Protein AF-A0A5J4NT17-F1 (afdb_monomer_lite)

Organism: NCBI:txid34504

Radius of gyration: 33.92 Å; chains: 1; bounding box: 91×60×101 Å

Foldseek 3Di:
DDDDDDDDDDDDDDDDDDDDDDDDDDDDDDDDDDPPPPDPDVPPPPPPPPPVVVVVVVVVPVVPPDDPPDDDDPVVVVVVVVVNVVVVVVVVVVVVVVVLVVLQVPQPPSPDPPDDHDDSVRSVVSSVVVVVVVVVVVVVVVVVVVVVVVVVVVVVVVVVPDPPPPPPDDDD

Structure (mmCIF, N/CA/C/O backbone):
data_AF-A0A5J4NT17-F1
#
_entry.id   AF-A0A5J4NT17-F1
#
loop_
_atom_site.group_PDB
_atom_site.id
_atom_site.type_symbol
_atom_site.label_atom_id
_atom_site.label_alt_id
_atom_site.label_comp_id
_atom_site.label_asym_id
_atom_site.label_entity_id
_atom_site.label_seq_id
_atom_site.pdbx_PDB_ins_code
_atom_site.Cartn_x
_atom_site.Cartn_y
_atom_site.Cartn_z
_atom_site.occupancy
_atom_site.B_iso_or_equiv
_atom_site.auth_seq_id
_atom_site.auth_comp_id
_atom_site.auth_asym_id
_atom_site.auth_atom_id
_atom_site.pdbx_PDB_model_num
ATOM 1 N N . MET A 1 1 ? 40.752 -12.522 27.150 1.00 41.06 1 MET A N 1
ATOM 2 C CA . MET A 1 1 ? 39.729 -13.288 27.891 1.00 41.06 1 MET A CA 1
ATOM 3 C C . MET A 1 1 ? 38.461 -13.292 27.055 1.00 41.06 1 MET A C 1
ATOM 5 O O . MET A 1 1 ? 37.866 -12.241 26.882 1.00 41.06 1 MET A O 1
ATOM 9 N N . ILE A 1 2 ? 38.124 -14.433 26.456 1.00 37.88 2 ILE A N 1
ATOM 10 C CA . ILE A 1 2 ? 36.914 -14.644 25.646 1.00 37.88 2 ILE A CA 1
ATOM 11 C C . ILE A 1 2 ? 36.191 -15.831 26.295 1.00 37.88 2 ILE A C 1
ATOM 13 O O . ILE A 1 2 ? 36.849 -16.858 26.473 1.00 37.88 2 ILE A O 1
ATOM 17 N N . PRO A 1 3 ? 34.910 -15.738 26.691 1.00 46.84 3 PRO A N 1
ATOM 18 C CA . PRO A 1 3 ? 34.204 -16.893 27.223 1.00 46.84 3 PRO A CA 1
ATOM 19 C C . PRO A 1 3 ? 33.578 -17.723 26.093 1.00 46.84 3 PRO A C 1
ATOM 21 O O . PRO A 1 3 ? 32.807 -17.216 25.278 1.00 46.84 3 PRO A O 1
ATOM 24 N N . SER A 1 4 ? 33.925 -19.011 26.073 1.00 40.97 4 SER A N 1
ATOM 25 C CA . SER A 1 4 ? 33.299 -20.056 25.259 1.00 40.97 4 SER A CA 1
ATOM 26 C C . SER A 1 4 ? 31.875 -20.339 25.739 1.00 40.97 4 SER A C 1
ATOM 28 O O . SER A 1 4 ? 31.669 -20.655 26.909 1.00 40.97 4 SER A O 1
ATOM 30 N N . PHE A 1 5 ? 30.908 -20.301 24.823 1.00 43.22 5 PHE A N 1
ATOM 31 C CA . PHE A 1 5 ? 29.560 -20.822 25.045 1.00 43.22 5 PHE A CA 1
ATOM 32 C C . PHE A 1 5 ? 29.477 -22.269 24.548 1.00 43.22 5 PHE A C 1
ATOM 34 O O . PHE A 1 5 ? 29.705 -22.553 23.372 1.00 43.22 5 PHE A O 1
ATOM 41 N N . GLY A 1 6 ? 29.175 -23.184 25.469 1.00 38.84 6 GLY A N 1
ATOM 42 C CA . GLY A 1 6 ? 28.921 -24.592 25.182 1.00 38.84 6 GLY A CA 1
ATOM 43 C C . GLY A 1 6 ? 27.590 -24.785 24.455 1.00 38.84 6 GLY A C 1
ATOM 44 O O . GLY A 1 6 ? 26.571 -24.216 24.840 1.00 38.84 6 GLY A O 1
ATOM 45 N N . SER A 1 7 ? 27.605 -25.602 23.404 1.00 39.50 7 SER A N 1
ATOM 46 C CA . SER A 1 7 ? 26.398 -26.090 22.734 1.00 39.50 7 SER A CA 1
ATOM 47 C C . SER A 1 7 ? 25.843 -27.294 23.492 1.00 39.50 7 SER A C 1
ATOM 49 O O . SER A 1 7 ? 26.513 -28.318 23.591 1.00 39.50 7 SER A O 1
ATOM 51 N N . SER A 1 8 ? 24.614 -27.178 23.996 1.00 43.19 8 SER A N 1
ATOM 52 C CA . SER A 1 8 ? 23.812 -28.300 24.486 1.00 43.19 8 SER A CA 1
ATOM 53 C C . SER A 1 8 ? 22.648 -28.498 23.517 1.00 43.19 8 SER A C 1
ATOM 55 O O . SER A 1 8 ? 21.727 -27.686 23.463 1.00 43.19 8 SER A O 1
ATOM 57 N N . THR A 1 9 ? 22.731 -29.531 22.681 1.00 48.59 9 THR A N 1
ATOM 58 C CA . THR A 1 9 ? 21.659 -29.962 21.774 1.00 48.59 9 THR A CA 1
ATOM 59 C C . THR A 1 9 ? 20.947 -31.150 22.415 1.00 48.59 9 THR A C 1
ATOM 61 O O . THR A 1 9 ? 21.369 -32.293 22.278 1.00 48.59 9 THR A O 1
ATOM 64 N N . GLY A 1 10 ? 19.870 -30.871 23.148 1.00 40.19 10 GLY A N 1
ATOM 65 C CA . GLY A 1 10 ? 18.915 -31.869 23.628 1.00 40.19 10 GLY A CA 1
ATOM 66 C C . GLY A 1 10 ? 17.631 -31.777 22.811 1.00 40.19 10 GLY A C 1
ATOM 67 O O . GLY A 1 10 ? 16.759 -30.970 23.117 1.00 40.19 10 GLY A O 1
ATOM 68 N N . PHE A 1 11 ? 17.529 -32.573 21.747 1.00 38.88 11 PHE A N 1
ATOM 69 C CA . PHE A 1 11 ? 16.287 -32.769 20.998 1.00 38.88 11 PHE A CA 1
ATOM 70 C C . PHE A 1 11 ? 15.377 -33.690 21.826 1.00 38.88 11 PHE A C 1
ATOM 72 O O . PHE A 1 11 ? 15.579 -34.903 21.864 1.00 38.88 11 PHE A O 1
ATOM 79 N N . GLN A 1 12 ? 14.405 -33.116 22.540 1.00 48.41 12 GLN A N 1
ATOM 80 C CA . GLN A 1 12 ? 13.379 -33.889 23.239 1.00 48.41 12 GLN A CA 1
ATOM 81 C C . GLN A 1 12 ? 12.302 -34.331 22.239 1.00 48.41 12 GLN A C 1
ATOM 83 O O . GLN A 1 12 ? 11.678 -33.523 21.555 1.00 48.41 12 GLN A O 1
ATOM 88 N N . GLN A 1 13 ? 12.111 -35.641 22.171 1.00 49.94 13 GLN A N 1
ATOM 89 C CA . GLN A 1 13 ? 11.176 -36.356 21.317 1.00 49.94 13 GLN A CA 1
ATOM 90 C C . GLN A 1 13 ? 9.753 -36.256 21.895 1.00 49.94 13 GLN A C 1
ATOM 92 O O . GLN A 1 13 ? 9.500 -36.770 22.986 1.00 49.94 13 GLN A O 1
ATOM 97 N N . LEU A 1 14 ? 8.828 -35.588 21.192 1.00 46.81 14 LEU A N 1
ATOM 98 C CA . LEU A 1 14 ? 7.400 -35.653 21.521 1.00 46.81 14 LEU A CA 1
ATOM 99 C C . LEU A 1 14 ? 6.862 -37.022 21.090 1.00 46.81 14 LEU A C 1
ATOM 101 O O . LEU A 1 14 ? 6.978 -37.406 19.930 1.00 46.81 14 LEU A O 1
ATOM 105 N N . LYS A 1 15 ? 6.313 -37.756 22.058 1.00 52.69 15 LYS A N 1
ATOM 106 C CA . LYS A 1 15 ? 5.577 -39.001 21.854 1.00 52.69 15 LYS A CA 1
ATOM 107 C C . LYS A 1 15 ? 4.127 -38.661 21.526 1.00 52.69 15 LYS A C 1
ATOM 109 O O . LYS A 1 15 ? 3.485 -37.937 22.287 1.00 52.69 15 LYS A O 1
ATOM 114 N N . ASP A 1 16 ? 3.631 -39.219 20.432 1.00 38.69 16 ASP A N 1
ATOM 115 C CA . ASP A 1 16 ? 2.225 -39.169 20.056 1.00 38.69 16 ASP A CA 1
ATOM 116 C C . ASP A 1 16 ? 1.387 -39.880 21.129 1.00 38.69 16 ASP A C 1
ATOM 118 O O . ASP A 1 16 ? 1.584 -41.062 21.419 1.00 38.69 16 ASP A O 1
ATOM 122 N N . THR A 1 17 ? 0.492 -39.132 21.776 1.00 49.88 17 THR A N 1
ATOM 123 C CA . THR A 1 17 ? -0.528 -39.683 22.675 1.00 49.88 17 THR A CA 1
ATOM 124 C C . THR A 1 17 ? -1.830 -39.779 21.894 1.00 49.88 17 THR A C 1
ATOM 126 O O . THR A 1 17 ? -2.500 -38.774 21.663 1.00 49.88 17 THR A O 1
ATOM 129 N N . GLU A 1 18 ? -2.158 -40.996 21.477 1.00 41.50 18 GLU A N 1
ATOM 130 C CA . GLU A 1 18 ? -3.448 -41.384 20.907 1.00 41.50 18 GLU A CA 1
ATOM 131 C C . GLU A 1 18 ? -4.585 -41.103 21.913 1.00 41.50 18 GLU A C 1
ATOM 133 O O . GLU A 1 18 ? -4.527 -41.541 23.065 1.00 41.50 18 GLU A O 1
ATOM 138 N N . LEU A 1 19 ? -5.632 -40.386 21.486 1.00 43.59 19 LEU A N 1
ATOM 139 C CA . LEU A 1 19 ? -6.874 -40.207 22.250 1.00 43.59 19 LEU A CA 1
ATOM 140 C C . LEU A 1 19 ? -7.913 -41.258 21.814 1.00 43.59 19 LEU A C 1
ATOM 142 O O . LEU A 1 19 ? -8.090 -41.463 20.612 1.00 43.59 19 LEU A O 1
ATOM 146 N N . PRO A 1 20 ? -8.635 -41.911 22.745 1.00 43.12 20 PRO A N 1
ATOM 147 C CA . PRO A 1 20 ? -9.583 -42.964 22.402 1.00 43.12 20 PRO A CA 1
ATOM 148 C C . PRO A 1 20 ? -10.880 -42.401 21.804 1.00 43.12 20 PRO A C 1
ATOM 150 O O . PRO A 1 20 ? -11.446 -41.419 22.287 1.00 43.12 20 PRO A O 1
ATOM 153 N N . ALA A 1 21 ? -11.369 -43.080 20.766 1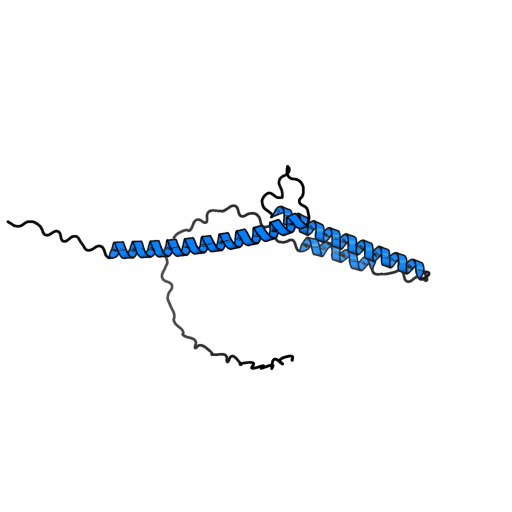.00 45.88 21 ALA A N 1
ATOM 154 C CA . ALA A 1 21 ? -12.641 -42.816 20.108 1.00 45.88 21 ALA A CA 1
ATOM 155 C C . ALA A 1 21 ? -13.826 -43.037 21.068 1.00 45.88 21 ALA A C 1
ATOM 157 O O . ALA A 1 21 ? -14.189 -44.168 21.388 1.00 45.88 21 ALA A O 1
ATOM 158 N N . GLY A 1 22 ? -14.439 -41.941 21.518 1.00 42.19 22 GLY A N 1
ATOM 159 C CA . GLY A 1 22 ? -15.704 -41.939 22.248 1.00 42.19 22 GLY A CA 1
ATOM 160 C C . GLY A 1 22 ? -16.878 -41.728 21.297 1.00 42.19 22 GLY A C 1
ATOM 161 O O . GLY A 1 22 ? -17.161 -40.602 20.893 1.00 42.19 22 GLY A O 1
ATOM 162 N N . ASN A 1 23 ? -17.572 -42.812 20.954 1.00 51.38 23 ASN A N 1
ATOM 163 C CA . ASN A 1 23 ? -18.850 -42.768 20.250 1.00 51.38 23 ASN A CA 1
ATOM 164 C C . ASN A 1 23 ? -19.937 -42.222 21.187 1.00 51.38 23 ASN A C 1
ATOM 166 O O . ASN A 1 23 ? -20.480 -42.964 22.003 1.00 51.38 23 ASN A O 1
ATOM 170 N N . HIS A 1 24 ? -20.303 -40.951 21.032 1.00 51.41 24 HIS A N 1
ATOM 171 C CA . HIS A 1 24 ? -21.536 -40.411 21.598 1.00 51.41 24 HIS A CA 1
ATOM 172 C C . HIS A 1 24 ? -22.412 -39.861 20.478 1.00 51.41 24 HIS A C 1
ATOM 174 O O . HIS A 1 24 ? -22.166 -38.797 19.916 1.00 51.41 24 HIS A O 1
ATOM 180 N N . SER A 1 25 ? -23.441 -40.642 20.153 1.00 46.56 25 SER A N 1
ATOM 181 C CA . SER A 1 25 ? -24.592 -40.202 19.375 1.00 46.56 25 SER A CA 1
ATOM 182 C C . SER A 1 25 ? -25.277 -39.073 20.148 1.00 46.56 25 SER A C 1
ATOM 184 O O . SER A 1 25 ? -25.782 -39.300 21.247 1.00 46.56 25 SER A O 1
ATOM 186 N N . VAL A 1 26 ? -25.251 -37.855 19.607 1.00 48.09 26 VAL A N 1
ATOM 187 C CA . VAL A 1 26 ? -26.015 -36.719 20.130 1.00 48.09 26 VAL A CA 1
ATOM 188 C C . VAL A 1 26 ? -26.944 -36.244 19.017 1.00 48.09 26 VAL A C 1
ATOM 190 O O . VAL A 1 26 ? -26.509 -35.689 18.011 1.00 48.09 26 VAL A O 1
ATOM 193 N N . GLU A 1 27 ? -28.227 -36.534 19.212 1.00 41.84 27 GLU A N 1
ATOM 194 C CA . GLU A 1 27 ? -29.380 -36.032 18.462 1.00 41.84 27 GLU A CA 1
ATOM 195 C C . GLU A 1 27 ? -29.300 -34.515 18.180 1.00 41.84 27 GLU A C 1
ATOM 197 O O . GLU A 1 27 ? -29.037 -33.736 19.105 1.00 41.84 27 GLU A O 1
ATOM 202 N N . PRO A 1 28 ? -29.601 -34.044 16.955 1.00 42.25 28 PRO A N 1
ATOM 203 C CA . PRO A 1 28 ? -29.708 -32.619 16.685 1.00 42.25 28 PRO A CA 1
ATOM 204 C C . PRO A 1 28 ? -31.092 -32.102 17.111 1.00 42.25 28 PRO A C 1
ATOM 206 O O . PRO A 1 28 ? -32.076 -32.228 16.382 1.00 42.25 28 PRO A O 1
ATOM 209 N N . ARG A 1 29 ? -31.178 -31.455 18.282 1.00 41.91 29 ARG A N 1
ATOM 210 C CA . ARG A 1 29 ? -32.348 -30.627 18.631 1.00 41.91 29 ARG A CA 1
ATOM 211 C C . ARG A 1 29 ? -32.432 -29.432 17.678 1.00 41.91 29 ARG A C 1
ATOM 213 O O . ARG A 1 29 ? -31.475 -28.680 17.512 1.00 41.91 29 ARG A O 1
ATOM 220 N N . VAL A 1 30 ? -33.615 -29.255 17.099 1.00 48.38 30 VAL A N 1
ATOM 221 C CA . VAL A 1 30 ? -34.020 -28.152 16.220 1.00 48.38 30 VAL A CA 1
ATOM 222 C C . VAL A 1 30 ? -33.757 -26.800 16.897 1.00 48.38 30 VAL A C 1
ATOM 224 O O . VAL A 1 30 ? -34.441 -26.436 17.853 1.00 48.38 30 VAL A O 1
ATOM 227 N N . ALA A 1 31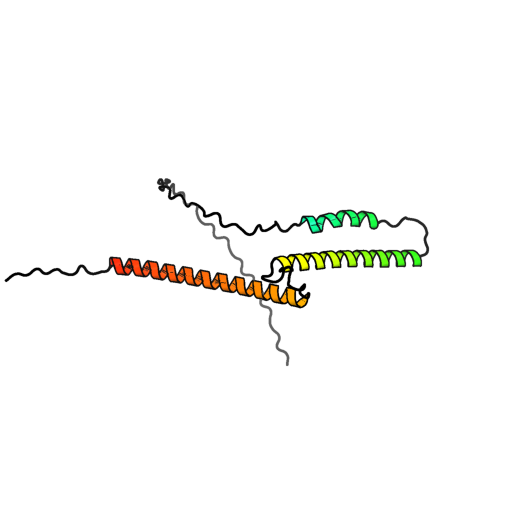 ? -32.771 -26.050 16.401 1.00 46.12 31 ALA A N 1
ATOM 228 C CA . ALA A 1 31 ? -32.549 -24.660 16.779 1.00 46.12 31 ALA A CA 1
ATOM 229 C C . ALA A 1 31 ? -33.381 -23.749 15.866 1.00 46.12 31 ALA A C 1
ATOM 231 O O . ALA A 1 31 ? -33.189 -23.688 14.653 1.00 46.12 31 ALA A O 1
ATOM 232 N N . THR A 1 32 ? -34.337 -23.062 16.481 1.00 51.50 32 THR A N 1
ATOM 233 C CA . THR A 1 32 ? -35.174 -22.006 15.912 1.00 51.50 32 THR A CA 1
ATOM 234 C C . THR A 1 32 ? -34.340 -20.940 15.200 1.00 51.50 32 THR A C 1
ATOM 236 O O . THR A 1 32 ? -33.400 -20.390 15.774 1.00 51.50 32 THR A O 1
ATOM 239 N N . GLY A 1 33 ? -34.708 -20.640 13.953 1.00 46.50 33 GLY A N 1
ATOM 240 C CA . GLY A 1 33 ? -34.017 -19.683 13.099 1.00 46.50 33 GLY A CA 1
ATOM 241 C C . GLY A 1 33 ? -34.115 -18.244 13.602 1.00 46.50 33 GLY A C 1
ATOM 242 O O . GLY A 1 33 ? -35.182 -17.637 13.577 1.00 46.50 33 GLY A O 1
ATOM 243 N N . LEU A 1 34 ? -32.969 -17.674 13.967 1.00 43.69 34 LEU A N 1
ATOM 2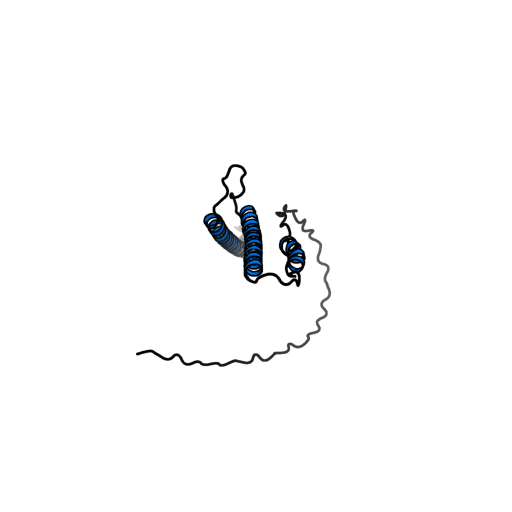44 C CA . LEU A 1 34 ? -32.736 -16.239 13.874 1.00 43.69 34 LEU A CA 1
ATOM 245 C C . LEU A 1 34 ? -32.030 -15.992 12.542 1.00 43.69 34 LEU A C 1
ATOM 247 O O . LEU A 1 34 ? -30.871 -16.355 12.360 1.00 43.69 34 LEU A O 1
ATOM 251 N N . GLN A 1 35 ? -32.756 -15.418 11.585 1.00 40.91 35 GLN A N 1
ATOM 252 C CA . GLN A 1 35 ? -32.178 -14.964 10.326 1.00 40.91 35 GLN A CA 1
ATOM 253 C C . GLN A 1 35 ? -31.274 -13.764 10.622 1.00 40.91 35 GLN A C 1
ATOM 255 O O . GLN A 1 35 ? -31.745 -12.643 10.800 1.00 40.91 35 GLN A O 1
ATOM 260 N N . THR A 1 36 ? -29.965 -13.995 10.701 1.00 44.56 36 THR A N 1
ATOM 261 C CA . THR A 1 36 ? -28.975 -12.920 10.676 1.00 44.56 36 THR A CA 1
ATOM 262 C C . THR A 1 36 ? -28.966 -12.340 9.266 1.00 44.56 36 THR A C 1
ATOM 264 O O . THR A 1 36 ? -28.314 -12.866 8.366 1.00 44.56 36 THR A O 1
ATOM 267 N N . THR A 1 37 ? -29.722 -11.267 9.038 1.00 49.25 37 THR A N 1
ATOM 268 C CA . THR A 1 37 ? -29.598 -10.483 7.809 1.00 49.25 37 THR A CA 1
ATOM 269 C C . THR A 1 37 ? -28.221 -9.830 7.819 1.00 49.25 37 THR A C 1
ATOM 271 O O . THR A 1 37 ? -28.003 -8.824 8.495 1.00 49.25 37 THR A O 1
ATOM 274 N N . ALA A 1 38 ? -27.269 -10.442 7.116 1.00 46.16 38 ALA A N 1
ATOM 275 C CA . ALA A 1 38 ? -25.956 -9.870 6.885 1.00 46.16 38 ALA A CA 1
ATOM 276 C C . ALA A 1 38 ? -26.137 -8.536 6.151 1.00 46.16 38 ALA A C 1
ATOM 278 O O . ALA A 1 38 ? -26.470 -8.506 4.964 1.00 46.16 38 ALA A O 1
ATOM 279 N N . LEU A 1 39 ? -25.951 -7.429 6.872 1.00 46.53 39 LEU A N 1
ATOM 280 C CA . LEU A 1 39 ? -25.812 -6.114 6.267 1.00 46.53 39 LEU A CA 1
ATOM 281 C C . LEU A 1 39 ? -24.640 -6.200 5.292 1.00 46.53 39 LEU A C 1
ATOM 283 O O . LEU A 1 39 ? -23.507 -6.494 5.678 1.00 46.53 39 LEU A O 1
ATOM 287 N N . LYS A 1 40 ? -24.957 -6.016 4.011 1.00 48.25 40 LYS A N 1
ATOM 288 C CA . LYS A 1 40 ? -24.020 -5.984 2.895 1.00 48.25 40 LYS A CA 1
ATOM 289 C C . LYS A 1 40 ? -23.140 -4.745 3.078 1.00 48.25 40 LYS A C 1
ATOM 291 O O . LYS A 1 40 ? -23.429 -3.690 2.533 1.00 48.25 40 LYS A O 1
ATOM 296 N N . LEU A 1 41 ? -22.115 -4.849 3.920 1.00 47.38 41 LEU A N 1
ATOM 297 C CA . LEU A 1 41 ? -21.031 -3.879 3.932 1.00 47.38 41 LEU A CA 1
ATOM 298 C C . LEU A 1 41 ? -20.414 -3.933 2.540 1.00 47.38 41 LEU A C 1
ATOM 300 O O . LEU A 1 41 ? -19.965 -5.001 2.113 1.00 47.38 41 LEU A O 1
ATOM 304 N N . ASP A 1 42 ? -20.455 -2.809 1.829 1.00 49.50 42 ASP A N 1
ATOM 305 C CA . ASP A 1 42 ? -19.729 -2.617 0.583 1.00 49.50 42 ASP A CA 1
ATOM 306 C C . ASP A 1 42 ? -18.253 -2.871 0.869 1.00 49.50 42 ASP A C 1
ATOM 308 O O . ASP A 1 42 ? -17.515 -2.032 1.386 1.00 49.50 42 ASP A O 1
ATOM 312 N N . HIS A 1 43 ? -17.847 -4.110 0.623 1.00 46.62 43 HIS A N 1
ATOM 313 C CA . HIS A 1 43 ? -16.489 -4.543 0.838 1.00 46.62 43 HIS A CA 1
ATOM 314 C C . HIS A 1 43 ? -15.637 -3.757 -0.162 1.00 46.62 43 HIS A C 1
ATOM 316 O O . HIS A 1 43 ? -15.963 -3.782 -1.357 1.00 46.62 43 HIS A O 1
ATOM 322 N N . PRO A 1 44 ? -14.546 -3.082 0.258 1.00 52.88 44 PRO A N 1
ATOM 323 C CA . PRO A 1 44 ? -13.570 -2.605 -0.705 1.00 52.88 44 PRO A CA 1
ATOM 324 C C . PRO A 1 44 ? -13.219 -3.817 -1.555 1.00 52.88 44 PRO A C 1
ATOM 326 O O . PRO A 1 44 ? -12.884 -4.883 -1.022 1.00 52.88 44 PRO A O 1
ATOM 329 N N . THR A 1 45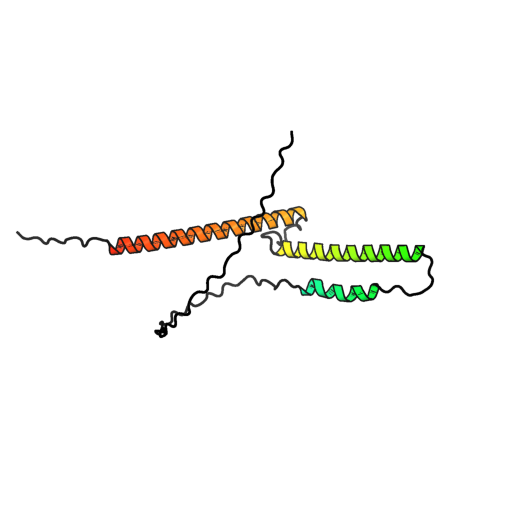 ? -13.452 -3.693 -2.862 1.00 55.03 45 THR A N 1
ATOM 330 C CA . THR A 1 45 ? -13.181 -4.763 -3.811 1.00 55.03 45 THR A CA 1
ATOM 331 C C . THR A 1 45 ? -11.677 -4.949 -3.783 1.00 55.03 45 THR A C 1
ATOM 333 O O . THR A 1 45 ? -10.944 -4.253 -4.482 1.00 55.03 45 THR A O 1
ATOM 336 N N . TRP A 1 46 ? -11.208 -5.847 -2.920 1.00 42.59 46 TRP A N 1
ATOM 337 C CA . TRP A 1 46 ? -9.871 -6.390 -2.997 1.00 42.59 46 TRP A CA 1
ATOM 338 C C . TRP A 1 46 ? -9.798 -7.008 -4.382 1.00 42.59 46 TRP A C 1
ATOM 340 O O . TRP A 1 46 ? -10.314 -8.104 -4.603 1.00 42.59 46 TRP A O 1
ATOM 350 N N . ARG A 1 47 ? -9.241 -6.275 -5.356 1.00 55.22 47 ARG A N 1
ATOM 351 C CA . ARG A 1 47 ? -8.850 -6.915 -6.605 1.00 55.22 47 ARG A CA 1
ATOM 352 C C . ARG A 1 47 ? -7.920 -8.046 -6.178 1.00 55.22 47 ARG A C 1
ATOM 354 O O . ARG A 1 47 ? -6.958 -7.766 -5.456 1.00 55.22 47 ARG A O 1
ATOM 361 N N . PRO A 1 48 ? -8.224 -9.305 -6.537 1.00 52.41 48 PRO A N 1
ATOM 362 C CA . PRO A 1 48 ? -7.340 -10.412 -6.227 1.00 52.41 48 PRO A CA 1
ATOM 363 C C . PRO A 1 48 ? -5.930 -10.027 -6.660 1.00 52.41 48 PRO A C 1
ATOM 365 O O . PRO A 1 48 ? -5.765 -9.511 -7.765 1.00 52.41 48 PRO A O 1
ATOM 368 N N . PHE A 1 49 ? -4.942 -10.217 -5.780 1.00 53.50 49 PHE A N 1
ATOM 369 C CA . PHE A 1 49 ? -3.535 -9.979 -6.094 1.00 53.50 49 PHE A CA 1
ATOM 370 C C . PHE A 1 49 ? -3.215 -10.675 -7.421 1.00 53.50 49 PHE A C 1
ATOM 372 O O . PHE A 1 49 ? -3.169 -11.907 -7.498 1.00 53.50 49 PHE A O 1
ATOM 379 N N . GLN A 1 50 ? -3.097 -9.877 -8.484 1.00 54.56 50 GLN A N 1
ATOM 380 C CA . GLN A 1 50 ? -3.097 -10.365 -9.852 1.00 54.56 50 GLN A CA 1
ATOM 381 C C . GLN A 1 50 ? -1.713 -10.928 -10.161 1.00 54.56 50 GLN A C 1
ATOM 383 O O . GLN A 1 50 ? -0.855 -10.267 -10.744 1.00 54.56 50 GLN A O 1
ATOM 388 N N . LYS A 1 51 ? -1.498 -12.193 -9.775 1.00 50.78 51 LYS A N 1
ATOM 389 C CA . LYS A 1 51 ? -0.318 -12.981 -10.163 1.00 50.78 51 LYS A CA 1
ATOM 390 C C . LYS A 1 51 ? -0.110 -12.988 -11.682 1.00 50.78 51 LYS A C 1
ATOM 392 O O . LYS A 1 51 ? 1.003 -13.241 -12.133 1.00 50.78 51 LYS A O 1
ATOM 397 N N . ASP A 1 52 ? -1.127 -12.677 -12.478 1.00 52.00 52 ASP A N 1
ATOM 398 C CA . ASP A 1 52 ? -1.036 -12.687 -13.939 1.00 52.00 52 ASP A CA 1
ATOM 399 C C . ASP A 1 52 ? -0.146 -11.572 -14.506 1.00 52.00 52 ASP A C 1
ATOM 401 O O . ASP A 1 52 ? 0.409 -11.739 -15.595 1.00 52.00 52 ASP A O 1
ATOM 405 N N . HIS A 1 53 ? 0.082 -10.479 -13.765 1.00 54.03 53 HIS A N 1
ATOM 406 C CA . HIS A 1 53 ? 0.954 -9.401 -14.246 1.00 54.03 53 HIS A CA 1
ATOM 407 C C . HIS A 1 53 ? 2.431 -9.835 -14.299 1.00 54.03 53 HIS A C 1
ATOM 409 O O . HIS A 1 53 ? 3.156 -9.472 -15.223 1.00 54.03 53 HIS A O 1
ATOM 415 N N . VAL A 1 54 ? 2.859 -10.705 -13.377 1.00 52.81 54 VAL A N 1
ATOM 416 C CA . VAL A 1 54 ? 4.231 -11.247 -13.349 1.00 52.81 54 VAL A CA 1
ATOM 417 C C . VAL A 1 54 ? 4.442 -12.431 -14.307 1.00 52.81 54 VAL A C 1
ATOM 419 O O . VAL A 1 54 ? 5.573 -12.693 -14.712 1.00 52.81 54 VAL A O 1
ATOM 422 N N . HIS A 1 55 ? 3.380 -13.126 -14.737 1.00 46.25 55 HIS A N 1
ATOM 423 C CA . HIS A 1 55 ? 3.497 -14.330 -15.581 1.00 46.25 55 HIS A CA 1
ATOM 424 C C . HIS A 1 55 ? 3.413 -14.069 -17.094 1.00 46.25 55 HIS A C 1
ATOM 426 O O . HIS A 1 55 ? 3.878 -14.902 -17.876 1.00 46.25 55 HIS A O 1
ATOM 432 N N . SER A 1 56 ? 2.882 -12.923 -17.538 1.00 50.03 56 SER A N 1
ATOM 433 C CA . SER A 1 56 ? 2.823 -12.590 -18.973 1.00 50.03 56 SER A CA 1
ATOM 434 C C . SER A 1 56 ? 4.215 -12.306 -19.565 1.00 50.03 56 SER A C 1
ATOM 436 O O . SER A 1 56 ? 4.554 -12.767 -20.657 1.00 50.03 56 SER A O 1
ATOM 438 N N . HIS A 1 57 ? 5.095 -11.647 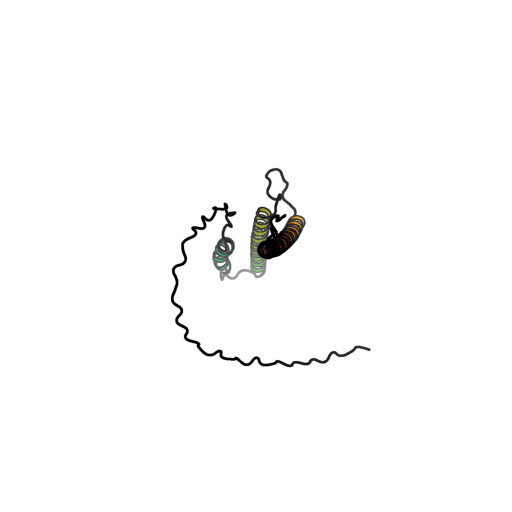-18.805 1.00 52.03 57 HIS A N 1
ATOM 439 C CA . HIS A 1 57 ? 6.411 -11.233 -19.302 1.00 52.03 57 HIS A CA 1
ATOM 440 C C . HIS A 1 57 ? 7.458 -12.357 -19.368 1.00 52.03 57 HIS A C 1
ATOM 442 O O . HIS A 1 57 ? 8.465 -12.219 -20.067 1.00 52.03 57 HIS A O 1
ATOM 448 N N . LEU A 1 58 ? 7.230 -13.490 -18.691 1.00 50.78 58 LEU A N 1
ATOM 449 C CA . LEU A 1 58 ? 8.188 -14.600 -18.658 1.00 50.78 58 LEU A CA 1
ATOM 450 C C . LEU A 1 58 ? 8.205 -15.412 -19.967 1.00 50.78 58 LEU A C 1
ATOM 452 O O . LEU A 1 58 ? 9.231 -15.996 -20.315 1.00 50.78 58 LEU A O 1
ATOM 456 N N . LYS A 1 59 ? 7.109 -15.403 -20.743 1.00 54.16 59 LYS A N 1
ATOM 457 C CA . LYS A 1 59 ? 7.003 -16.164 -22.004 1.00 54.16 59 LYS A CA 1
ATOM 458 C C . LYS A 1 59 ? 7.834 -15.574 -23.150 1.00 54.16 59 LYS A C 1
ATOM 460 O O . LYS A 1 59 ? 8.254 -16.316 -24.030 1.00 54.16 59 LYS A O 1
ATOM 465 N N . HIS A 1 60 ? 8.151 -14.277 -23.116 1.00 51.69 60 HIS A N 1
ATOM 466 C CA . HIS A 1 60 ? 9.010 -13.639 -24.126 1.00 51.69 60 HIS A CA 1
ATOM 467 C C . HIS A 1 60 ? 10.518 -13.732 -23.824 1.00 51.69 60 HIS A C 1
ATOM 469 O O . HIS A 1 60 ? 11.337 -13.386 -24.678 1.00 51.69 60 HIS A O 1
ATOM 475 N N . LEU A 1 61 ? 10.918 -14.210 -22.639 1.00 51.84 61 LEU A N 1
ATOM 476 C CA . LEU A 1 61 ? 12.331 -14.278 -22.236 1.00 51.84 61 LEU A CA 1
ATOM 477 C C . LEU A 1 61 ? 13.078 -15.488 -22.815 1.00 51.84 61 LEU A C 1
ATOM 479 O O . LEU A 1 61 ? 14.289 -15.405 -23.012 1.00 51.84 61 LEU A O 1
ATOM 483 N N . SER A 1 62 ? 12.384 -16.582 -23.143 1.00 53.28 62 SER A N 1
ATOM 484 C CA . SER A 1 62 ? 13.002 -17.747 -23.796 1.00 53.28 62 SER A CA 1
ATOM 485 C C . SER A 1 62 ? 13.329 -17.486 -25.273 1.00 53.28 62 SER A C 1
ATOM 487 O O . SER A 1 62 ? 14.330 -17.991 -25.780 1.00 53.28 62 SER A O 1
ATOM 489 N N . ALA A 1 63 ? 12.547 -16.637 -25.950 1.00 56.25 63 ALA A N 1
ATOM 490 C CA . ALA A 1 63 ? 12.698 -16.352 -27.379 1.00 56.25 63 ALA A CA 1
ATOM 491 C C . ALA A 1 63 ? 13.925 -15.482 -27.721 1.00 56.25 63 ALA A C 1
ATOM 493 O O . ALA A 1 63 ? 14.436 -15.553 -28.835 1.00 56.25 63 ALA A O 1
ATOM 494 N N . LEU A 1 64 ? 14.441 -14.693 -26.770 1.00 55.09 64 LEU A N 1
ATOM 495 C CA . LEU A 1 64 ? 15.616 -13.827 -26.971 1.00 55.09 64 LEU A CA 1
ATOM 496 C C . LEU A 1 64 ? 16.934 -14.445 -26.467 1.00 55.09 64 LEU A C 1
ATOM 498 O O . LEU A 1 64 ? 17.983 -13.809 -26.562 1.00 55.09 64 LEU A O 1
ATOM 502 N N . SER A 1 65 ? 16.907 -15.670 -25.928 1.00 55.84 65 SER A N 1
ATOM 503 C CA . SER A 1 65 ? 18.095 -16.320 -25.353 1.00 55.84 65 SER A CA 1
ATOM 504 C C . SER A 1 65 ? 18.918 -17.135 -26.356 1.00 55.84 65 SER A C 1
ATOM 506 O O . SER A 1 65 ? 19.953 -17.686 -25.976 1.00 55.84 65 SER A O 1
ATOM 508 N N . ARG A 1 66 ? 18.491 -17.252 -27.618 1.00 59.25 66 ARG A N 1
ATOM 509 C CA . ARG A 1 66 ? 19.193 -18.081 -28.602 1.00 59.25 66 ARG A CA 1
ATOM 510 C C . ARG A 1 66 ? 20.044 -17.196 -29.520 1.00 59.25 66 ARG A C 1
ATOM 512 O O . ARG A 1 66 ? 19.486 -16.537 -30.396 1.00 59.25 66 ARG A O 1
ATOM 519 N N . PRO A 1 67 ? 21.377 -17.128 -29.330 1.00 56.00 67 PRO A N 1
ATOM 520 C CA . PRO A 1 67 ? 22.225 -16.446 -30.294 1.00 56.00 67 PRO A CA 1
ATOM 521 C C . PRO A 1 67 ? 22.174 -17.211 -31.627 1.00 56.00 67 PRO A C 1
ATOM 523 O O . PRO A 1 67 ? 22.144 -18.446 -31.612 1.00 56.00 67 PRO A O 1
ATOM 526 N N . PRO A 1 68 ? 22.179 -16.523 -32.783 1.00 55.41 68 PRO A N 1
ATOM 527 C CA . PRO A 1 68 ? 22.430 -17.195 -34.046 1.00 55.41 68 PRO A CA 1
ATOM 528 C C . PRO A 1 68 ? 23.823 -17.826 -33.969 1.00 55.41 68 PRO A C 1
ATOM 530 O O . PRO A 1 68 ? 24.809 -17.155 -33.655 1.00 55.41 68 PRO A O 1
ATOM 533 N N . ILE A 1 69 ? 23.896 -19.132 -34.219 1.00 59.59 69 ILE A N 1
ATOM 534 C CA . ILE A 1 69 ? 25.156 -19.857 -34.386 1.00 59.59 69 ILE A CA 1
ATOM 535 C C . ILE A 1 69 ? 25.755 -19.348 -35.701 1.00 59.59 69 ILE A C 1
ATOM 537 O O . ILE A 1 69 ? 25.440 -19.849 -36.772 1.00 59.59 69 ILE A O 1
ATOM 541 N N . SER A 1 70 ? 26.525 -18.265 -35.645 1.00 57.16 70 SER A N 1
ATOM 542 C CA . SER A 1 70 ? 27.163 -17.676 -36.821 1.00 57.16 70 SER A CA 1
ATOM 543 C C . SER A 1 70 ? 28.385 -16.870 -36.393 1.00 57.16 70 SER A C 1
ATOM 545 O O . SER A 1 70 ? 28.248 -15.708 -36.018 1.00 57.16 70 SER A O 1
ATOM 547 N N . GLY A 1 71 ? 29.551 -17.525 -36.438 1.00 55.81 71 GLY A N 1
ATOM 548 C CA . GLY A 1 71 ? 30.929 -17.027 -36.635 1.00 55.81 71 GLY A CA 1
ATOM 549 C C . GLY A 1 71 ? 31.290 -15.540 -36.460 1.00 55.81 71 GLY A C 1
ATOM 550 O O . GLY A 1 71 ? 32.095 -15.029 -37.230 1.00 55.81 71 GLY A O 1
ATOM 551 N N . GLY A 1 72 ? 30.723 -14.819 -35.494 1.00 58.00 72 GLY A N 1
ATOM 552 C CA . GLY A 1 72 ? 30.924 -13.380 -35.318 1.00 58.00 72 GLY A CA 1
ATOM 553 C C . GLY A 1 72 ? 31.960 -13.045 -34.245 1.00 58.00 72 GLY A C 1
ATOM 554 O O . GLY A 1 72 ? 31.912 -13.586 -33.147 1.00 58.00 72 GLY A O 1
ATOM 555 N N . HIS A 1 73 ? 32.861 -12.104 -34.548 1.00 61.81 73 HIS A N 1
ATOM 556 C CA . HIS A 1 73 ? 33.926 -11.628 -33.655 1.00 61.81 73 HIS A CA 1
ATOM 557 C C . HIS A 1 73 ? 33.470 -11.410 -32.190 1.00 61.81 73 HIS A C 1
ATOM 559 O O . HIS A 1 73 ? 32.464 -10.724 -31.962 1.00 61.81 73 HIS A O 1
ATOM 565 N N . PRO A 1 74 ? 34.249 -11.877 -31.191 1.00 65.56 74 PRO A N 1
ATOM 566 C CA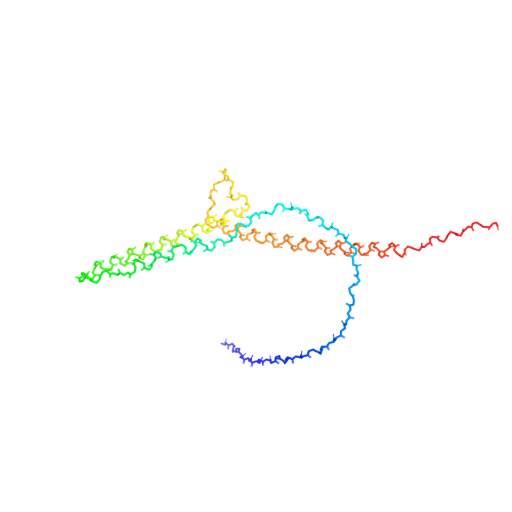 . PRO A 1 74 ? 33.860 -11.935 -29.771 1.00 65.56 74 PRO A CA 1
ATOM 567 C C . PRO A 1 74 ? 33.414 -10.586 -29.175 1.00 65.56 74 PRO A C 1
ATOM 569 O O . PRO A 1 74 ? 32.523 -10.529 -28.326 1.00 65.56 74 PRO A O 1
ATOM 572 N N . MET A 1 75 ? 33.949 -9.473 -29.684 1.00 66.12 75 MET A N 1
ATOM 573 C CA . MET A 1 75 ? 33.576 -8.108 -29.286 1.00 66.12 75 MET A CA 1
ATOM 574 C C . MET A 1 75 ? 32.104 -7.760 -29.569 1.00 66.12 75 MET A C 1
ATOM 576 O O . MET A 1 75 ? 31.456 -7.078 -28.770 1.00 66.12 75 MET A O 1
ATOM 580 N N . LYS A 1 76 ? 31.534 -8.237 -30.687 1.00 73.19 76 LYS A N 1
ATOM 581 C CA . LYS A 1 76 ? 30.125 -7.972 -31.029 1.00 73.19 76 LYS A CA 1
ATOM 582 C C . LYS A 1 76 ? 29.199 -8.723 -30.072 1.00 73.19 76 LYS A C 1
ATOM 584 O O . LYS A 1 76 ? 28.241 -8.144 -29.565 1.00 73.19 76 LYS A O 1
ATOM 589 N N . GLN A 1 77 ? 29.536 -9.971 -29.753 1.00 76.38 77 GLN A N 1
ATOM 590 C CA . GLN A 1 77 ? 28.756 -10.829 -28.861 1.00 76.38 77 GLN A CA 1
ATOM 591 C C . GLN A 1 77 ? 28.716 -10.285 -27.422 1.00 76.38 77 GLN A C 1
ATOM 593 O O . GLN A 1 77 ? 27.651 -10.255 -26.804 1.00 76.38 77 GLN A O 1
ATOM 598 N N . GLN A 1 78 ? 29.830 -9.732 -26.927 1.00 84.62 78 GLN A N 1
ATOM 599 C CA . GLN A 1 78 ? 29.877 -9.066 -25.620 1.00 84.62 78 GLN A CA 1
ATOM 600 C C . GLN A 1 78 ? 28.974 -7.823 -25.559 1.00 84.62 78 GLN A C 1
ATOM 602 O O . GLN A 1 78 ? 28.286 -7.598 -24.559 1.00 84.62 78 GLN A O 1
ATOM 607 N N . ARG A 1 79 ? 28.927 -7.020 -26.632 1.00 87.25 79 ARG A N 1
ATOM 608 C CA . ARG A 1 79 ? 28.041 -5.847 -26.712 1.00 87.25 79 ARG A CA 1
ATOM 609 C C . ARG A 1 79 ? 26.566 -6.252 -26.669 1.00 87.25 79 ARG A C 1
ATOM 611 O O . ARG A 1 79 ? 25.801 -5.648 -25.919 1.00 87.25 79 ARG A O 1
ATOM 618 N N . PHE A 1 80 ? 26.172 -7.287 -27.411 1.00 87.44 80 PHE A N 1
ATOM 619 C CA . PHE A 1 80 ? 24.801 -7.809 -27.373 1.00 87.44 80 PHE A CA 1
ATOM 620 C C . PHE A 1 80 ? 24.426 -8.365 -25.995 1.00 87.44 80 PHE A C 1
ATOM 622 O O . PHE A 1 80 ? 23.343 -8.062 -25.497 1.00 87.44 80 PHE A O 1
ATOM 629 N N . ALA A 1 81 ? 25.331 -9.097 -25.338 1.00 89.12 81 ALA A N 1
ATOM 630 C CA . ALA A 1 81 ? 25.110 -9.589 -23.979 1.00 89.12 81 ALA A CA 1
ATOM 631 C C . ALA A 1 81 ? 24.865 -8.437 -22.987 1.00 89.12 81 ALA A C 1
ATOM 633 O O . ALA A 1 81 ? 23.883 -8.464 -22.244 1.00 89.12 81 ALA A O 1
ATOM 634 N N . ARG A 1 82 ? 25.690 -7.378 -23.028 1.00 93.50 82 ARG A N 1
ATOM 635 C CA . ARG A 1 82 ? 25.501 -6.174 -22.195 1.00 93.50 82 ARG A CA 1
ATOM 636 C C . ARG A 1 82 ? 24.149 -5.501 -22.447 1.00 93.50 82 ARG A C 1
ATOM 638 O O . ARG A 1 82 ? 23.448 -5.159 -21.498 1.00 93.50 82 ARG A O 1
ATOM 645 N N . LEU A 1 83 ? 23.758 -5.333 -23.712 1.00 94.62 83 LEU A N 1
ATOM 646 C CA . LEU A 1 83 ? 22.469 -4.729 -24.070 1.00 94.62 83 LEU A CA 1
ATOM 647 C C . LEU A 1 83 ? 21.280 -5.576 -23.596 1.00 94.62 83 LEU A C 1
ATOM 649 O O . LEU A 1 83 ? 20.319 -5.022 -23.066 1.00 94.62 83 LEU A O 1
ATOM 653 N N . SER A 1 84 ? 21.365 -6.901 -23.734 1.00 91.88 84 SER A N 1
ATOM 654 C CA . SER A 1 84 ? 20.344 -7.838 -23.251 1.00 91.88 84 SER A CA 1
ATOM 655 C C . SER A 1 84 ? 20.189 -7.778 -21.727 1.00 91.88 84 SER A C 1
ATOM 657 O O . SER A 1 84 ? 19.069 -7.696 -21.217 1.00 91.88 84 SER A O 1
ATOM 659 N N . ILE A 1 85 ? 21.306 -7.720 -20.991 1.00 93.50 85 ILE A N 1
ATOM 660 C CA . ILE A 1 85 ? 21.310 -7.547 -19.531 1.00 93.50 85 ILE A CA 1
ATOM 661 C C . ILE A 1 85 ? 20.657 -6.217 -19.138 1.00 93.50 85 ILE A C 1
ATOM 663 O O . ILE A 1 85 ? 19.747 -6.213 -18.312 1.00 93.50 85 ILE A O 1
ATOM 667 N N . ASN A 1 86 ? 21.045 -5.107 -19.770 1.00 97.25 86 ASN A N 1
ATOM 668 C CA . ASN A 1 86 ? 20.470 -3.791 -19.480 1.00 97.25 86 ASN A CA 1
ATOM 669 C C . ASN A 1 86 ? 18.969 -3.728 -19.788 1.00 97.25 86 ASN A C 1
ATOM 671 O O . ASN A 1 86 ? 18.206 -3.115 -19.045 1.00 97.25 86 ASN A O 1
ATOM 675 N N . ALA A 1 87 ? 18.527 -4.359 -20.879 1.00 94.94 87 ALA A N 1
ATOM 676 C CA . ALA A 1 87 ? 17.111 -4.441 -21.217 1.00 94.94 87 ALA A CA 1
ATOM 677 C C . ALA A 1 87 ? 16.324 -5.248 -20.173 1.00 94.94 87 ALA A C 1
ATOM 679 O O . ALA A 1 87 ? 15.212 -4.866 -19.813 1.00 94.94 87 ALA A O 1
ATOM 680 N N . ARG A 1 88 ? 16.906 -6.338 -19.660 1.00 96.75 88 ARG A N 1
ATOM 681 C CA . ARG A 1 88 ? 16.305 -7.130 -18.582 1.00 96.75 88 ARG A CA 1
ATOM 682 C C . ARG A 1 88 ? 16.202 -6.334 -17.284 1.00 96.75 88 ARG A C 1
ATOM 684 O O . ARG A 1 88 ? 15.147 -6.361 -16.663 1.00 96.75 88 ARG A O 1
ATOM 691 N N . GLU A 1 89 ? 17.248 -5.604 -16.906 1.00 97.50 89 GLU A N 1
ATOM 692 C CA . GLU A 1 89 ? 17.223 -4.804 -15.677 1.00 97.50 89 GLU A CA 1
ATOM 693 C C . GLU A 1 89 ? 16.215 -3.656 -15.757 1.00 97.50 89 GLU A C 1
ATOM 695 O O . GLU A 1 89 ? 15.504 -3.397 -14.792 1.00 97.50 89 GLU A O 1
ATOM 700 N N . ARG A 1 90 ? 16.072 -3.018 -16.928 1.00 98.12 90 ARG A N 1
ATOM 701 C CA . ARG A 1 90 ? 15.009 -2.027 -17.143 1.00 98.12 90 ARG A CA 1
ATOM 702 C C . ARG A 1 90 ? 13.627 -2.622 -16.906 1.00 98.12 90 ARG A C 1
ATOM 704 O O . ARG A 1 90 ? 12.847 -2.021 -16.181 1.00 98.12 90 ARG A O 1
ATOM 711 N N . ARG A 1 91 ? 13.344 -3.809 -17.456 1.00 95.56 91 ARG A N 1
ATOM 712 C CA . ARG A 1 91 ? 12.068 -4.507 -17.214 1.00 95.56 91 ARG A CA 1
ATOM 713 C C . ARG A 1 91 ? 11.850 -4.797 -15.731 1.00 95.56 91 ARG A C 1
ATOM 715 O O . ARG A 1 91 ? 10.845 -4.369 -15.189 1.00 95.56 91 ARG A O 1
ATOM 722 N N . ARG A 1 92 ? 12.843 -5.381 -15.054 1.00 97.69 92 ARG A N 1
ATOM 723 C CA . ARG A 1 92 ? 12.787 -5.617 -13.601 1.00 97.69 92 ARG A CA 1
ATOM 724 C C . ARG A 1 92 ? 12.486 -4.334 -12.816 1.00 97.69 92 ARG A C 1
ATOM 726 O O . ARG A 1 92 ? 11.753 -4.362 -11.832 1.00 97.69 92 ARG A O 1
ATOM 733 N N . MET A 1 93 ? 13.070 -3.210 -13.229 1.00 98.19 93 MET A N 1
ATOM 734 C CA . MET A 1 93 ? 12.850 -1.919 -12.583 1.00 98.19 93 MET A CA 1
ATOM 735 C C . MET A 1 93 ? 11.456 -1.346 -12.866 1.00 98.19 93 MET A C 1
ATOM 737 O O . MET A 1 93 ? 10.900 -0.701 -11.980 1.00 98.19 93 MET A O 1
ATOM 741 N N . HIS A 1 94 ? 10.893 -1.579 -14.057 1.00 97.50 94 HIS A N 1
ATOM 742 C CA . HIS A 1 94 ? 9.499 -1.252 -14.364 1.00 97.50 94 HIS A CA 1
ATOM 743 C C . HIS A 1 94 ? 8.548 -2.055 -13.473 1.00 97.50 94 HIS A C 1
ATOM 745 O O . HIS A 1 94 ? 7.800 -1.431 -12.731 1.00 97.50 94 HIS A O 1
ATOM 751 N N . ASP A 1 95 ? 8.701 -3.381 -13.403 1.00 95.31 95 ASP A N 1
ATOM 752 C CA . ASP A 1 95 ? 7.865 -4.245 -12.553 1.00 95.31 95 ASP A CA 1
ATOM 753 C C . ASP A 1 95 ? 7.892 -3.799 -11.076 1.00 95.31 95 ASP A C 1
ATOM 755 O O . ASP A 1 95 ? 6.870 -3.742 -10.393 1.00 95.31 95 ASP A O 1
ATOM 759 N N . LEU A 1 96 ? 9.076 -3.429 -10.572 1.00 97.56 96 LEU A N 1
ATOM 760 C CA . LEU A 1 96 ? 9.234 -2.903 -9.214 1.00 97.56 96 LEU A CA 1
ATOM 761 C C . LEU A 1 96 ? 8.527 -1.554 -9.015 1.00 97.56 96 LEU A C 1
ATOM 763 O O . LEU A 1 96 ? 7.980 -1.292 -7.943 1.00 97.56 96 LEU A O 1
ATOM 767 N N . ASN A 1 97 ? 8.605 -0.661 -10.001 1.00 97.44 97 ASN A N 1
ATOM 768 C CA . ASN A 1 97 ? 7.967 0.648 -9.912 1.00 97.44 97 ASN A CA 1
ATOM 769 C C . ASN A 1 97 ? 6.442 0.527 -9.992 1.00 97.44 97 ASN A C 1
ATOM 771 O O . ASN A 1 97 ? 5.770 1.237 -9.246 1.00 97.44 97 ASN A O 1
ATOM 775 N N . ASP A 1 98 ? 5.930 -0.391 -10.811 1.00 96.44 98 ASP A N 1
ATOM 776 C CA . ASP A 1 98 ? 4.500 -0.671 -10.943 1.00 96.44 98 ASP A CA 1
ATOM 777 C C . ASP A 1 98 ? 3.941 -1.209 -9.619 1.00 96.44 98 ASP A C 1
ATOM 779 O O . ASP A 1 98 ? 2.994 -0.647 -9.076 1.00 96.44 98 ASP A O 1
ATOM 783 N N . ALA A 1 99 ? 4.618 -2.176 -8.990 1.00 97.00 99 ALA A N 1
ATOM 784 C CA . ALA A 1 99 ? 4.236 -2.667 -7.662 1.00 97.00 99 ALA A CA 1
ATOM 785 C C . ALA A 1 99 ? 4.267 -1.568 -6.576 1.00 97.00 99 ALA A C 1
ATOM 787 O O . ALA A 1 99 ? 3.463 -1.568 -5.641 1.00 97.00 99 ALA A O 1
ATOM 788 N N . LEU A 1 100 ? 5.199 -0.612 -6.674 1.00 97.50 100 LEU A N 1
ATOM 789 C CA . LEU A 1 100 ? 5.246 0.529 -5.758 1.00 97.50 100 LEU A CA 1
ATOM 790 C C . LEU A 1 100 ? 4.092 1.511 -6.013 1.00 97.50 100 LEU A C 1
ATOM 792 O O . LEU A 1 100 ? 3.625 2.154 -5.074 1.00 97.50 100 LEU A O 1
ATOM 796 N N . ASP A 1 101 ? 3.657 1.666 -7.261 1.00 95.62 101 ASP A N 1
ATOM 797 C CA . ASP A 1 101 ? 2.483 2.463 -7.613 1.00 95.62 101 ASP A CA 1
ATOM 798 C C . ASP A 1 101 ? 1.191 1.803 -7.131 1.00 95.62 101 ASP A C 1
ATOM 800 O O . ASP A 1 101 ? 0.378 2.489 -6.511 1.00 95.62 101 ASP A O 1
ATOM 804 N N . ASP A 1 102 ? 1.064 0.482 -7.258 1.00 96.12 102 ASP A N 1
ATOM 805 C CA . ASP A 1 102 ? -0.032 -0.279 -6.651 1.00 96.12 102 ASP A CA 1
ATOM 806 C C . ASP A 1 102 ? -0.080 -0.066 -5.133 1.00 96.12 102 ASP A C 1
ATOM 808 O O . ASP A 1 102 ? -1.143 0.212 -4.574 1.00 96.12 102 ASP A O 1
ATOM 812 N N . LEU A 1 103 ? 1.073 -0.080 -4.453 1.00 97.31 103 LEU A N 1
ATOM 813 C CA . LEU A 1 103 ? 1.142 0.221 -3.021 1.00 97.31 103 LEU A CA 1
ATOM 814 C C . LEU A 1 103 ? 0.618 1.630 -2.690 1.00 97.31 103 LEU A C 1
ATOM 816 O O . LEU A 1 103 ? -0.019 1.815 -1.656 1.00 97.31 103 LEU A O 1
ATOM 820 N N . ARG A 1 104 ? 0.834 2.637 -3.548 1.00 96.38 104 ARG A N 1
ATOM 821 C CA . ARG A 1 104 ? 0.301 3.995 -3.315 1.00 96.38 104 ARG A CA 1
ATOM 822 C C . ARG A 1 104 ? -1.225 4.032 -3.330 1.00 96.38 104 ARG A C 1
ATOM 824 O O . ARG A 1 104 ? -1.800 4.858 -2.626 1.00 96.38 104 ARG A O 1
ATOM 831 N N . THR A 1 105 ? -1.873 3.150 -4.093 1.00 94.25 105 THR A N 1
ATOM 832 C CA . THR A 1 105 ? -3.342 3.112 -4.189 1.00 94.25 105 THR A CA 1
ATOM 833 C C . THR A 1 105 ? -4.004 2.719 -2.869 1.00 94.25 105 THR A C 1
ATOM 835 O O . THR A 1 105 ? -5.085 3.210 -2.559 1.00 94.25 105 THR A O 1
ATOM 838 N N . VAL A 1 106 ? -3.334 1.897 -2.057 1.00 95.25 106 VAL A N 1
ATOM 839 C CA . VAL A 1 106 ? -3.862 1.410 -0.773 1.00 95.25 106 VAL A CA 1
ATOM 840 C C . VAL A 1 106 ? -3.436 2.261 0.425 1.00 95.25 106 VAL A C 1
ATOM 842 O O . VAL A 1 106 ? -3.938 2.061 1.528 1.00 95.25 106 VAL A O 1
ATOM 845 N N . ILE A 1 107 ? -2.516 3.215 0.242 1.00 95.50 107 ILE A N 1
ATOM 846 C CA . ILE A 1 107 ? -2.121 4.143 1.306 1.00 95.50 107 ILE A CA 1
ATOM 847 C C . ILE A 1 107 ? -3.191 5.244 1.429 1.00 95.50 107 ILE A C 1
ATOM 849 O O . ILE A 1 107 ? -3.495 5.917 0.434 1.00 95.50 107 ILE A O 1
ATOM 853 N N . PRO A 1 108 ? -3.731 5.491 2.639 1.00 93.19 108 PRO A N 1
ATOM 854 C CA . PRO A 1 108 ? -4.682 6.572 2.869 1.00 93.19 108 PRO A CA 1
ATOM 855 C C . PRO A 1 108 ? -4.126 7.928 2.424 1.00 93.19 108 PRO A C 1
ATOM 857 O O . PRO A 1 108 ? -2.963 8.244 2.672 1.00 93.19 108 PRO A O 1
ATOM 860 N N . TYR A 1 109 ? -4.966 8.738 1.774 1.00 87.00 109 TYR A N 1
ATOM 861 C CA . TYR A 1 109 ? -4.660 10.108 1.325 1.00 87.00 109 TYR A CA 1
ATOM 862 C C . TYR A 1 109 ? -3.546 10.248 0.269 1.00 87.00 109 TYR A C 1
ATOM 864 O O . TYR A 1 109 ? -3.281 11.355 -0.199 1.00 87.00 109 TYR A O 1
ATOM 872 N N . ALA A 1 110 ? -2.916 9.150 -0.159 1.00 86.31 110 ALA A N 1
ATOM 873 C CA . ALA A 1 110 ? -1.809 9.177 -1.115 1.00 86.31 110 ALA A CA 1
ATOM 874 C C . ALA A 1 110 ? -2.243 9.247 -2.591 1.00 86.31 110 ALA A C 1
ATOM 876 O O . ALA A 1 110 ? -1.414 9.548 -3.448 1.00 86.31 110 ALA A O 1
ATOM 877 N N . HIS A 1 111 ? -3.513 8.967 -2.896 1.00 85.50 111 HIS A N 1
ATOM 878 C CA . HIS A 1 111 ? -4.034 8.807 -4.260 1.00 85.50 111 HIS A CA 1
ATOM 879 C C . HIS A 1 111 ? -5.048 9.893 -4.672 1.00 85.50 111 HIS A C 1
ATOM 881 O O . HIS A 1 111 ? -5.830 9.698 -5.600 1.00 85.50 111 HIS A O 1
ATOM 887 N N . SER A 1 112 ? -5.045 11.052 -4.002 1.00 86.56 112 SER A N 1
ATOM 888 C CA . SER A 1 112 ? -5.899 12.178 -4.402 1.00 86.56 112 SER A CA 1
ATOM 889 C C . SER A 1 112 ? -5.396 12.816 -5.710 1.00 86.56 112 SER A C 1
ATOM 891 O O . SER A 1 112 ? -4.199 13.101 -5.804 1.00 86.56 112 SER A O 1
ATOM 893 N N . PRO A 1 113 ? -6.275 13.135 -6.684 1.00 83.69 113 PRO A N 1
ATOM 894 C CA . PRO A 1 113 ? -5.892 13.793 -7.939 1.00 83.69 113 PRO A CA 1
ATOM 895 C C . PRO A 1 113 ? -5.187 15.145 -7.752 1.00 83.69 113 PRO A C 1
ATOM 897 O O . PRO A 1 113 ? -4.441 15.583 -8.623 1.00 83.69 113 PRO A O 1
ATOM 900 N N . SER A 1 114 ? -5.423 15.814 -6.620 1.00 88.94 114 SER A N 1
ATOM 901 C CA . SER A 1 114 ? -4.804 17.095 -6.264 1.00 88.94 114 SER A CA 1
ATOM 902 C C . SER A 1 114 ? -3.457 16.956 -5.546 1.00 88.94 114 SER A C 1
ATOM 904 O O . SER A 1 114 ? -2.758 17.950 -5.348 1.00 88.94 114 SER A O 1
ATOM 906 N N . VAL A 1 115 ? -3.077 15.741 -5.138 1.00 88.88 115 VAL A N 1
ATOM 907 C CA . VAL A 1 115 ? -1.874 15.481 -4.343 1.00 88.88 115 VAL A CA 1
ATOM 908 C C . VAL A 1 115 ? -0.748 14.990 -5.248 1.00 88.88 115 VAL A C 1
ATOM 910 O O . VAL A 1 115 ? -0.911 14.111 -6.090 1.00 88.88 115 VAL A O 1
ATOM 913 N N . ARG A 1 116 ? 0.445 15.565 -5.067 1.00 93.19 116 ARG A N 1
ATOM 914 C CA . ARG A 1 116 ? 1.648 15.158 -5.801 1.00 93.19 116 ARG A CA 1
ATOM 915 C C . ARG A 1 116 ? 2.021 13.708 -5.467 1.00 93.19 116 ARG A C 1
ATOM 917 O O . ARG A 1 116 ? 2.030 13.321 -4.301 1.00 93.19 116 ARG A O 1
ATOM 924 N N . LYS A 1 117 ? 2.465 12.951 -6.479 1.00 93.44 117 LYS A N 1
ATOM 925 C CA . LYS A 1 117 ? 3.031 11.601 -6.312 1.00 93.44 117 LYS A CA 1
ATOM 926 C C . LYS A 1 117 ? 4.126 11.575 -5.238 1.00 93.44 117 LYS A C 1
ATOM 928 O O . LYS A 1 117 ? 5.120 12.300 -5.321 1.00 93.44 117 LYS A O 1
ATOM 933 N N . LEU A 1 118 ? 3.954 10.694 -4.257 1.00 94.88 118 LEU A N 1
ATOM 934 C CA . LEU A 1 118 ? 4.898 10.507 -3.158 1.00 94.88 118 LEU A CA 1
ATOM 935 C C . LEU A 1 118 ? 6.227 9.902 -3.633 1.00 94.88 118 LEU A C 1
ATOM 937 O O . LEU A 1 118 ? 6.260 9.011 -4.490 1.00 94.88 118 LEU A O 1
ATOM 941 N N . SER A 1 119 ? 7.329 10.318 -3.001 1.00 97.50 119 SER A N 1
ATOM 942 C CA . SER A 1 119 ? 8.647 9.705 -3.207 1.00 97.50 119 SER A CA 1
ATOM 943 C C . SER A 1 119 ? 8.659 8.233 -2.770 1.00 97.50 119 SER A C 1
ATOM 945 O O . SER A 1 119 ? 7.782 7.782 -2.026 1.00 97.50 119 SER A O 1
ATOM 947 N N . LYS A 1 120 ? 9.657 7.456 -3.221 1.00 97.81 120 LYS A N 1
ATOM 948 C CA . LYS A 1 120 ? 9.773 6.031 -2.855 1.00 97.81 120 LYS A CA 1
ATOM 949 C C . LYS A 1 120 ? 9.881 5.844 -1.340 1.00 97.81 120 LYS A C 1
ATOM 951 O O . LYS A 1 120 ? 9.147 5.046 -0.772 1.00 97.81 120 LYS A O 1
ATOM 956 N N . ILE A 1 121 ? 10.734 6.635 -0.688 1.00 98.38 121 ILE A N 1
ATOM 957 C CA . ILE A 1 121 ? 10.927 6.565 0.764 1.00 98.38 121 ILE A CA 1
ATOM 958 C C . ILE A 1 121 ? 9.668 6.981 1.531 1.00 98.38 121 ILE A C 1
ATOM 960 O O . ILE A 1 121 ? 9.271 6.282 2.458 1.00 98.38 121 ILE A O 1
ATOM 964 N N . ALA A 1 122 ? 8.992 8.055 1.106 1.00 97.12 122 ALA A N 1
ATOM 965 C CA . ALA A 1 122 ? 7.758 8.499 1.748 1.00 97.12 122 ALA A CA 1
ATOM 966 C C . ALA A 1 122 ? 6.667 7.424 1.651 1.00 97.12 122 ALA A C 1
ATOM 968 O O . ALA A 1 122 ? 6.028 7.112 2.649 1.00 97.12 122 ALA A O 1
ATOM 969 N N . THR A 1 123 ? 6.517 6.808 0.473 1.00 97.88 123 THR A N 1
ATOM 970 C CA . THR A 1 123 ? 5.557 5.717 0.235 1.00 97.88 123 THR A CA 1
ATOM 971 C C . THR A 1 123 ? 5.796 4.552 1.202 1.00 97.88 123 THR A C 1
ATOM 973 O O . THR A 1 123 ? 4.864 4.099 1.858 1.00 97.88 123 THR A O 1
ATOM 976 N N . LEU A 1 124 ? 7.048 4.103 1.351 1.00 98.38 124 LEU A N 1
ATOM 977 C CA . LEU A 1 124 ? 7.390 2.992 2.248 1.00 98.38 124 LEU A CA 1
ATOM 978 C C . LEU A 1 124 ? 7.174 3.336 3.730 1.00 98.38 124 LEU A C 1
ATOM 980 O O . LEU A 1 124 ? 6.698 2.495 4.492 1.00 98.38 124 LEU A O 1
ATOM 984 N N . LEU A 1 125 ? 7.488 4.568 4.143 1.00 98.25 125 LEU A N 1
ATOM 985 C CA . LEU A 1 125 ? 7.259 5.028 5.516 1.00 98.25 125 LEU A CA 1
ATOM 986 C C . LEU A 1 125 ? 5.767 5.093 5.854 1.00 98.25 125 LEU A C 1
ATOM 988 O O . LEU A 1 125 ? 5.351 4.581 6.892 1.00 98.25 125 LEU A O 1
ATOM 992 N N . LEU A 1 126 ? 4.959 5.677 4.967 1.00 97.44 126 LEU A N 1
ATOM 993 C CA . LEU A 1 126 ? 3.506 5.740 5.123 1.00 97.44 126 LEU A CA 1
ATOM 994 C C . LEU A 1 126 ? 2.888 4.341 5.164 1.00 97.44 126 LEU A C 1
ATOM 996 O O . LEU A 1 126 ? 2.072 4.078 6.041 1.00 97.44 126 LEU A O 1
ATOM 1000 N N . ALA A 1 127 ? 3.319 3.430 4.287 1.00 98.31 127 ALA A N 1
ATOM 1001 C CA . ALA A 1 127 ? 2.855 2.044 4.297 1.00 98.31 127 ALA A CA 1
ATOM 1002 C C . ALA A 1 127 ? 3.166 1.341 5.628 1.00 98.31 127 ALA A C 1
ATOM 1004 O O . ALA A 1 127 ? 2.275 0.745 6.231 1.00 98.31 127 ALA A O 1
ATOM 1005 N N . LYS A 1 128 ? 4.405 1.460 6.130 1.00 98.25 128 LYS A N 1
ATOM 1006 C CA . LYS A 1 128 ? 4.793 0.906 7.437 1.00 98.25 128 LYS A CA 1
ATOM 1007 C C . LYS A 1 128 ? 3.910 1.459 8.557 1.00 98.25 128 LYS A C 1
ATOM 1009 O O . LYS A 1 128 ? 3.384 0.691 9.357 1.00 98.25 128 LYS A O 1
ATOM 1014 N N . ASN A 1 129 ? 3.753 2.779 8.615 1.00 98.12 129 ASN A N 1
ATOM 1015 C CA . ASN A 1 129 ? 2.963 3.429 9.658 1.00 98.12 129 ASN A CA 1
ATOM 1016 C C . ASN A 1 129 ? 1.489 3.031 9.577 1.00 98.12 129 ASN A C 1
ATOM 1018 O O . ASN A 1 129 ? 0.854 2.822 10.606 1.00 98.12 129 ASN A O 1
ATOM 1022 N N . TYR A 1 130 ? 0.959 2.881 8.363 1.00 98.12 130 TYR A N 1
ATOM 1023 C CA . TYR A 1 130 ? -0.416 2.459 8.155 1.00 98.12 130 TYR A CA 1
ATOM 1024 C C . TYR A 1 130 ? -0.662 1.030 8.648 1.00 98.12 130 TYR A C 1
ATOM 1026 O O . TYR A 1 130 ? -1.664 0.794 9.318 1.00 98.12 130 TYR A O 1
ATOM 1034 N N . ILE A 1 131 ? 0.269 0.099 8.399 1.00 98.25 131 ILE A N 1
ATOM 1035 C CA . ILE A 1 131 ? 0.201 -1.260 8.959 1.00 98.25 131 ILE A CA 1
ATOM 1036 C C . ILE A 1 131 ? 0.166 -1.199 10.489 1.00 98.25 131 ILE A C 1
ATOM 1038 O O . ILE A 1 131 ? -0.741 -1.759 11.092 1.00 98.25 131 ILE A O 1
ATOM 1042 N N . LEU A 1 132 ? 1.098 -0.471 11.116 1.00 98.38 132 LEU A N 1
ATOM 1043 C CA . LEU A 1 132 ? 1.157 -0.351 12.579 1.00 98.38 132 LEU A CA 1
ATOM 1044 C C . LEU A 1 132 ? -0.133 0.232 13.168 1.00 98.38 132 LEU A C 1
ATOM 1046 O O . LEU A 1 132 ? -0.656 -0.282 14.151 1.00 98.38 132 LEU A O 1
ATOM 1050 N N . MET A 1 133 ? -0.664 1.288 12.552 1.00 98.19 133 MET A N 1
ATOM 1051 C CA . MET A 1 133 ? -1.903 1.920 12.994 1.00 98.19 133 MET A CA 1
ATOM 1052 C C . MET A 1 133 ? -3.094 0.960 12.894 1.00 98.19 133 MET A C 1
ATOM 1054 O O . MET A 1 133 ? -3.894 0.899 13.824 1.00 98.19 133 MET A O 1
ATOM 1058 N N . GLN A 1 134 ? -3.212 0.201 11.798 1.00 98.00 134 GLN A N 1
ATOM 1059 C CA . GLN A 1 134 ? -4.284 -0.787 11.651 1.00 98.00 134 GLN A CA 1
ATOM 1060 C C . GLN A 1 134 ? -4.162 -1.923 12.667 1.00 98.00 134 GLN A C 1
ATOM 1062 O O . GLN A 1 134 ? -5.168 -2.296 13.265 1.00 98.00 134 GLN A O 1
ATOM 1067 N N . THR A 1 135 ? -2.951 -2.429 12.911 1.00 98.25 135 THR A N 1
ATOM 1068 C CA . THR A 1 135 ? -2.713 -3.448 13.942 1.00 98.25 135 THR A CA 1
ATOM 1069 C C . THR A 1 135 ? -3.160 -2.950 15.314 1.00 98.25 135 THR A C 1
ATOM 1071 O O . THR A 1 135 ? -3.975 -3.601 15.961 1.00 98.25 135 THR A O 1
ATOM 1074 N N . ASN A 1 136 ? -2.722 -1.752 15.712 1.00 98.12 136 ASN A N 1
ATOM 1075 C CA . ASN A 1 136 ? -3.110 -1.159 16.992 1.00 98.12 136 ASN A CA 1
ATOM 1076 C C . ASN A 1 136 ? -4.628 -0.947 17.085 1.00 98.12 136 ASN A C 1
ATOM 1078 O O . ASN A 1 136 ? -5.232 -1.240 18.111 1.00 98.12 136 ASN A O 1
ATOM 1082 N N . ALA A 1 137 ? -5.266 -0.467 16.012 1.00 97.94 137 ALA A N 1
ATOM 1083 C CA . ALA A 1 137 ? -6.711 -0.259 15.990 1.00 97.94 137 ALA A CA 1
ATOM 1084 C C . ALA A 1 137 ? -7.483 -1.571 16.207 1.00 97.94 137 ALA A C 1
ATOM 1086 O O . ALA A 1 137 ? -8.444 -1.596 16.972 1.00 97.94 137 ALA A O 1
ATOM 1087 N N . ILE A 1 138 ? -7.048 -2.667 15.579 1.00 98.44 138 ILE A N 1
ATOM 1088 C CA . ILE A 1 138 ? -7.660 -3.991 15.759 1.00 98.44 138 ILE A CA 1
ATOM 1089 C C . ILE A 1 138 ? -7.497 -4.473 17.207 1.00 98.44 138 ILE A C 1
ATOM 1091 O O . ILE A 1 138 ? -8.459 -4.954 17.805 1.00 98.44 138 ILE A O 1
ATOM 1095 N N . GLU A 1 139 ? -6.311 -4.309 17.797 1.00 98.00 139 GLU A N 1
ATOM 1096 C CA . GLU A 1 139 ? -6.061 -4.685 19.193 1.00 98.00 139 GLU A CA 1
ATOM 1097 C C . GLU A 1 139 ? -6.945 -3.909 20.176 1.00 98.00 139 GLU A C 1
ATOM 1099 O O . GLU A 1 139 ? -7.528 -4.504 21.085 1.00 98.00 139 GLU A O 1
ATOM 1104 N N . GLU A 1 140 ? -7.094 -2.597 19.987 1.00 97.88 140 GLU A N 1
ATOM 1105 C CA . GLU A 1 140 ? -7.968 -1.774 20.828 1.00 97.88 140 GLU A CA 1
ATOM 1106 C C . GLU A 1 140 ? -9.442 -2.170 20.683 1.00 97.88 140 GLU A C 1
ATOM 1108 O O . GLU A 1 140 ? -10.148 -2.304 21.683 1.00 97.88 140 GLU A O 1
ATOM 1113 N N . LEU A 1 141 ? -9.907 -2.452 19.462 1.00 98.12 141 LEU A N 1
ATOM 1114 C CA . LEU A 1 141 ? -11.269 -2.944 19.238 1.00 98.12 141 LEU A CA 1
ATOM 1115 C C . LEU A 1 141 ? -11.515 -4.286 19.942 1.00 98.12 141 LEU A C 1
ATOM 1117 O O . LEU A 1 141 ? -12.566 -4.470 20.559 1.00 98.12 141 LEU A O 1
ATOM 1121 N N . HIS A 1 142 ? -10.545 -5.203 19.917 1.00 97.50 142 HIS A N 1
ATOM 1122 C CA . HIS A 1 142 ? -10.639 -6.462 20.659 1.00 97.50 142 HIS A CA 1
ATOM 1123 C C . HIS A 1 142 ? -10.730 -6.233 22.174 1.00 97.50 142 HIS A C 1
ATOM 1125 O O . HIS A 1 142 ? -11.572 -6.848 22.833 1.00 97.50 142 HIS A O 1
ATOM 1131 N N . LYS A 1 143 ? -9.922 -5.324 22.738 1.00 97.50 143 LYS A N 1
ATOM 1132 C CA . LYS A 1 143 ? -9.984 -4.973 24.169 1.00 97.50 143 LYS A CA 1
ATOM 1133 C C . LYS A 1 143 ? -11.347 -4.395 24.548 1.00 97.50 143 LYS A C 1
ATOM 1135 O O . LYS A 1 143 ? -11.916 -4.795 25.565 1.00 97.50 143 LYS A O 1
ATOM 1140 N N . ILE A 1 144 ? -11.888 -3.500 23.720 1.00 97.44 144 ILE A N 1
ATOM 1141 C CA . ILE A 1 144 ? -13.216 -2.909 23.926 1.00 97.44 144 ILE A CA 1
ATOM 1142 C C . ILE A 1 144 ? -14.291 -4.001 23.928 1.00 97.44 144 ILE A C 1
ATOM 1144 O O . ILE A 1 144 ? -15.110 -4.032 24.843 1.00 97.44 144 ILE A O 1
ATOM 1148 N N . LEU A 1 145 ? -14.268 -4.935 22.972 1.00 96.88 145 LEU A N 1
ATOM 1149 C CA . LEU A 1 145 ? -15.231 -6.043 22.916 1.00 96.88 145 LEU A CA 1
ATOM 1150 C C . LEU A 1 145 ? -15.183 -6.930 24.165 1.00 96.88 145 LEU A C 1
ATOM 1152 O O . LEU A 1 145 ? -16.229 -7.261 24.724 1.00 96.88 145 LEU A O 1
ATOM 1156 N N . VAL A 1 146 ? -13.984 -7.286 24.633 1.00 96.94 146 VAL A N 1
ATOM 1157 C CA . VAL A 1 146 ? -13.810 -8.076 25.863 1.00 96.94 146 VAL A CA 1
ATOM 1158 C C . VAL A 1 146 ? -14.356 -7.321 27.076 1.00 96.94 146 VAL A C 1
ATOM 1160 O O . VAL A 1 146 ? -15.098 -7.896 27.874 1.00 96.94 146 VAL A O 1
ATOM 1163 N N . CYS A 1 147 ? -14.038 -6.029 27.194 1.00 96.00 147 CYS A N 1
ATOM 1164 C CA . CYS A 1 147 ? -14.510 -5.180 28.285 1.00 96.00 147 CYS A CA 1
ATOM 1165 C C . CYS A 1 147 ? -16.042 -5.064 28.295 1.00 96.00 147 CYS A C 1
ATOM 1167 O O . CYS A 1 147 ? -16.672 -5.307 29.323 1.00 96.00 147 CYS A O 1
ATOM 1169 N N . LEU A 1 148 ? -16.654 -4.772 27.145 1.00 95.56 148 LEU A N 1
ATOM 1170 C CA . LEU A 1 148 ? -18.109 -4.672 27.014 1.00 95.56 148 LEU A CA 1
ATOM 1171 C C . LEU A 1 148 ? -18.806 -5.997 27.347 1.00 95.56 148 LEU A C 1
ATOM 1173 O O . LEU A 1 148 ? -19.828 -5.996 28.029 1.00 95.56 148 LEU A O 1
ATOM 1177 N N . ASN A 1 149 ? -18.244 -7.133 26.927 1.00 95.00 149 ASN A N 1
ATOM 1178 C CA . ASN A 1 149 ? -18.794 -8.446 27.265 1.00 95.00 149 ASN A CA 1
ATOM 1179 C C . ASN A 1 149 ? -18.734 -8.719 28.779 1.00 95.00 149 ASN A C 1
ATOM 1181 O O . ASN A 1 149 ? -19.706 -9.198 29.362 1.00 95.00 149 ASN A O 1
ATOM 1185 N N . ALA A 1 150 ? -17.628 -8.363 29.439 1.00 93.69 150 ALA A N 1
ATOM 1186 C CA . ALA A 1 150 ? -17.506 -8.477 30.891 1.00 93.69 150 ALA A CA 1
ATOM 1187 C C . ALA A 1 150 ? -18.515 -7.573 31.625 1.00 93.69 150 ALA A C 1
ATOM 1189 O O . ALA A 1 150 ? -19.179 -8.024 32.559 1.00 93.69 150 ALA A O 1
ATOM 1190 N N . GLN A 1 151 ? -18.687 -6.326 31.173 1.00 93.69 151 GLN A N 1
ATOM 1191 C CA . GLN A 1 151 ? -19.680 -5.391 31.721 1.00 93.69 151 GLN A CA 1
ATOM 1192 C C . GLN A 1 151 ? -21.113 -5.907 31.547 1.00 93.69 151 GLN A C 1
ATOM 1194 O O . GLN A 1 151 ? -21.935 -5.803 32.463 1.00 93.69 151 GLN A O 1
ATOM 1199 N N . PHE A 1 152 ? -21.416 -6.500 30.390 1.00 93.81 152 PHE A N 1
ATOM 1200 C CA . PHE A 1 152 ? -22.717 -7.103 30.128 1.00 93.81 152 PHE A CA 1
ATOM 1201 C C . PHE A 1 152 ? -22.993 -8.266 31.088 1.00 93.81 152 PHE A C 1
ATOM 1203 O O . PHE A 1 152 ? -24.049 -8.303 31.716 1.00 93.81 152 PHE A O 1
ATOM 1210 N N . GLN A 1 153 ? -22.032 -9.173 31.282 1.00 90.88 153 GLN A N 1
ATOM 1211 C CA . GLN A 1 153 ? -22.174 -10.299 32.213 1.00 90.88 153 GLN A CA 1
ATOM 1212 C C . GLN A 1 153 ? -22.341 -9.843 33.670 1.00 90.88 153 GLN A C 1
ATOM 1214 O O . GLN A 1 153 ? -23.201 -10.365 34.381 1.00 90.88 153 GLN A O 1
ATOM 1219 N N . GLN A 1 154 ? -21.578 -8.836 34.106 1.00 88.25 154 GLN A N 1
ATOM 1220 C CA . GLN A 1 154 ? -21.727 -8.242 35.439 1.00 88.25 154 GLN A CA 1
ATOM 1221 C C . GLN A 1 154 ? -23.124 -7.645 35.642 1.00 88.25 154 GLN A C 1
ATOM 1223 O O . GLN A 1 154 ? -23.747 -7.881 36.675 1.00 88.25 154 GLN A O 1
ATOM 1228 N N . SER A 1 155 ? -23.649 -6.937 34.639 1.00 85.62 155 SER A N 1
ATOM 1229 C CA . SER A 1 155 ? -24.990 -6.338 34.689 1.00 85.62 155 SER A CA 1
ATOM 1230 C C . SER A 1 155 ? -26.113 -7.380 34.791 1.00 85.62 155 SER A C 1
ATOM 1232 O O . SER A 1 155 ? -27.152 -7.117 35.396 1.00 85.62 155 SER A O 1
ATOM 1234 N N . GLN A 1 156 ? -25.917 -8.576 34.227 1.00 80.12 156 GLN A N 1
ATOM 1235 C CA . GLN A 1 156 ? -26.883 -9.671 34.360 1.00 80.12 156 GLN A CA 1
ATOM 1236 C C . GLN A 1 156 ? -26.822 -10.328 35.745 1.00 80.12 156 GLN A C 1
ATOM 1238 O O . GLN A 1 156 ? -27.866 -10.633 36.323 1.00 80.12 156 GLN A O 1
ATOM 1243 N N . MET A 1 157 ? -25.624 -10.486 36.319 1.00 72.50 157 MET A N 1
ATOM 1244 C CA . MET A 1 157 ? -25.469 -11.012 37.680 1.00 72.50 157 MET A CA 1
ATOM 1245 C C . MET A 1 157 ? -26.102 -10.086 38.725 1.00 72.50 157 MET A C 1
ATOM 1247 O O . MET A 1 157 ? -26.860 -10.566 39.565 1.00 72.50 157 MET A O 1
ATOM 1251 N N . THR A 1 158 ? -25.879 -8.768 38.645 1.00 73.25 158 THR A N 1
ATOM 1252 C CA . THR A 1 158 ? -26.437 -7.794 39.607 1.00 73.25 158 THR A CA 1
ATOM 1253 C C . THR A 1 158 ? -27.959 -7.660 39.530 1.00 73.25 158 THR A C 1
ATOM 1255 O O . THR A 1 158 ? -28.603 -7.402 40.545 1.00 73.25 158 THR A O 1
ATOM 1258 N N . ARG A 1 159 ? -28.568 -7.883 38.356 1.00 61.44 159 ARG A N 1
ATOM 1259 C CA . ARG A 1 159 ? -30.034 -7.960 38.220 1.00 61.44 159 ARG A CA 1
ATOM 1260 C C . ARG A 1 159 ? -30.627 -9.199 38.882 1.00 61.44 159 ARG A C 1
ATOM 1262 O O . ARG A 1 159 ? -31.717 -9.116 39.437 1.00 61.44 159 ARG A O 1
ATOM 1269 N N . SER A 1 160 ? -29.929 -10.330 38.825 1.00 59.47 160 SER A N 1
ATOM 1270 C CA . SER A 1 160 ? -30.402 -11.589 39.414 1.00 59.47 160 SER A CA 1
ATOM 1271 C C . SER A 1 160 ? -30.237 -11.668 40.938 1.00 59.47 160 SER A C 1
ATOM 1273 O O . SER A 1 160 ? -30.902 -12.475 41.577 1.00 59.47 160 SER A O 1
ATOM 1275 N N . SER A 1 161 ? -29.386 -10.821 41.526 1.00 59.44 161 SER A N 1
ATOM 1276 C CA . SER A 1 161 ? -29.098 -10.783 42.966 1.00 59.44 161 SER A CA 1
ATOM 1277 C C . SER A 1 161 ? -29.736 -9.604 43.709 1.00 59.44 161 SER A C 1
ATOM 1279 O O . SER A 1 161 ? -29.405 -9.377 44.872 1.00 59.44 161 SER A O 1
ATOM 1281 N N . SER A 1 162 ? -30.663 -8.861 43.085 1.00 51.00 162 SER A N 1
ATOM 1282 C CA . SER A 1 162 ? -31.437 -7.834 43.794 1.00 51.00 162 SER A CA 1
ATOM 1283 C C . SER A 1 162 ? -32.301 -8.508 44.872 1.00 51.00 162 SER A C 1
ATOM 1285 O O . SER A 1 162 ? -33.173 -9.310 44.524 1.00 51.00 162 SER A O 1
ATOM 1287 N N . PRO A 1 163 ? -32.064 -8.246 46.173 1.00 56.34 163 PRO A N 1
ATOM 1288 C CA . PRO A 1 163 ? -32.887 -8.817 47.222 1.00 56.34 163 PRO A CA 1
ATOM 1289 C C . PRO A 1 163 ? -34.275 -8.193 47.099 1.00 56.34 163 PRO A C 1
ATOM 1291 O O . PRO A 1 163 ? -34.407 -6.968 47.072 1.00 56.34 163 PRO A O 1
ATOM 1294 N N . ALA A 1 164 ? -35.298 -9.041 46.982 1.00 55.72 164 ALA A N 1
ATOM 1295 C CA . ALA A 1 164 ? -36.687 -8.622 47.062 1.00 55.72 164 ALA A CA 1
ATOM 1296 C C . ALA A 1 164 ? -36.838 -7.700 48.277 1.00 55.72 164 ALA A C 1
ATOM 1298 O O . ALA A 1 164 ? -36.547 -8.105 49.403 1.00 55.72 164 ALA A O 1
ATOM 1299 N N . ALA A 1 165 ? -37.212 -6.444 48.030 1.00 57.53 165 ALA A N 1
ATOM 1300 C CA . ALA A 1 165 ? -37.552 -5.508 49.083 1.00 57.53 165 ALA A CA 1
ATOM 1301 C C . ALA A 1 165 ? -38.657 -6.159 49.921 1.00 57.53 165 ALA A C 1
ATOM 1303 O O . ALA A 1 165 ? -39.765 -6.381 49.428 1.00 57.53 165 ALA A O 1
ATOM 1304 N N . ASP A 1 166 ? -38.301 -6.536 51.148 1.00 54.72 166 ASP A N 1
ATOM 1305 C CA . ASP A 1 166 ? -39.177 -7.160 52.127 1.00 54.72 166 ASP A CA 1
ATOM 1306 C C . ASP A 1 166 ? -40.256 -6.126 52.471 1.00 54.72 166 ASP A C 1
ATOM 1308 O O . ASP A 1 166 ? -40.066 -5.227 53.291 1.00 54.72 166 ASP A O 1
ATOM 1312 N N . ASN A 1 167 ? -41.371 -6.187 51.743 1.00 60.75 167 ASN A N 1
ATOM 1313 C CA . ASN A 1 167 ? -42.543 -5.361 51.969 1.00 60.75 167 ASN A CA 1
ATOM 1314 C C . ASN A 1 167 ? -43.249 -5.909 53.213 1.00 60.75 167 ASN A C 1
ATOM 1316 O O . ASN A 1 167 ? -44.260 -6.604 53.115 1.00 60.75 167 ASN A O 1
ATOM 1320 N N . ARG A 1 168 ? -42.676 -5.650 54.394 1.00 56.50 168 ARG A N 1
ATOM 1321 C CA . ARG A 1 168 ? -43.384 -5.847 55.658 1.00 56.50 168 ARG A CA 1
ATOM 1322 C C . ARG A 1 168 ? -44.450 -4.773 55.759 1.00 56.50 168 ARG A C 1
ATOM 1324 O O . ARG A 1 168 ? -44.217 -3.650 56.195 1.00 56.50 168 ARG A O 1
ATOM 1331 N N . THR A 1 169 ? -45.615 -5.167 55.274 1.00 62.16 169 THR A N 1
ATOM 1332 C CA . THR A 1 169 ? -46.906 -4.546 55.494 1.00 62.16 169 THR A CA 1
ATOM 1333 C C . THR A 1 169 ? -47.113 -4.240 56.970 1.00 62.16 169 THR A C 1
ATOM 1335 O O . THR A 1 169 ? -46.889 -5.094 57.828 1.00 62.16 169 THR A O 1
ATOM 1338 N N . ASN A 1 170 ? -47.573 -3.014 57.210 1.00 58.09 170 ASN A N 1
ATOM 1339 C CA . ASN A 1 170 ? -48.319 -2.571 58.379 1.00 58.09 170 ASN A CA 1
ATOM 1340 C C . ASN A 1 170 ? -49.090 -3.706 59.062 1.00 58.09 170 ASN A C 1
ATOM 1342 O O . ASN A 1 170 ? -49.885 -4.376 58.405 1.00 58.09 170 ASN A O 1
ATOM 1346 N N . THR A 1 171 ? -48.953 -3.801 60.379 1.00 57.78 171 THR A N 1
ATOM 1347 C CA . THR A 1 171 ? -50.066 -4.176 61.255 1.00 57.78 171 THR A CA 1
ATOM 1348 C C . THR A 1 171 ? -49.860 -3.493 62.603 1.00 57.78 171 THR A C 1
ATOM 1350 O O . THR A 1 171 ? -48.788 -3.611 63.193 1.00 57.78 171 THR A O 1
ATOM 1353 N N . GLU A 1 172 ? -50.891 -2.714 62.923 1.00 48.16 172 GLU A N 1
ATOM 1354 C CA . GLU A 1 172 ? -51.355 -2.061 64.160 1.00 48.16 172 GLU A CA 1
ATOM 1355 C C . GLU A 1 172 ? -50.704 -2.433 65.500 1.00 48.16 172 GLU A C 1
ATOM 1357 O O . GLU A 1 172 ? -50.479 -3.634 65.769 1.00 48.16 172 GLU A O 1
#

Sequence (172 aa):
MIPSFGSSTGFQQLKDTELPAGNHSVEPRVATGLQTTALKLDHPTWRPFQKDHVHSHLKHLSALSRPPISGGHPMKQQRFARLSINARERRRMHDLNDALDDLRTVIPYAHSPSVRKLSKIATLLLAKNYILMQTNAIEELHKILVCLNAQFQQSQMTRSSSPAADNRTNTE

Secondary structure (DSSP, 8-state):
--PPPPP------PPP-PPP------------------------------THHHHHTTTTTTTTS--------HHHHHHHHHHHHHHHHHHHHHHHHHHHHHHHHHSTTTT-TTSPPPPHHHHHHHHHHHHHHHHHHHHHHHHHHHHHHHHHHHHHHHHHT-----------

InterPro domains:
  IPR011598 Myc-type, basic helix-loop-helix (bHLH) domain [PF00010] (82-133)
  IPR011598 Myc-type, basic helix-loop-helix (bHLH) domain [PS50888] (80-134)
  IPR011598 Myc-type, basic helix-loop-helix (bHLH) domain [SM00353] (86-140)
  IPR036638 Helix-loop-helix DNA-binding domain superfamily [G3DSA:4.10.280.10] (81-146)
  IPR036638 Helix-loop-helix DNA-binding domain superfamily [SSF47459] (81-160)
  IPR050359 Basic helix-loop-helix transcription factors [PTHR19290] (74-163)

pLDDT: mean 71.31, std 22.57, range [37.88, 98.44]